Protein AF-X1HPR5-F1 (afdb_monomer_lite)

Radius of gyration: 19.11 Å; chains: 1; bounding box: 46×47×49 Å

pLDDT: mean 91.38, std 8.11, range [46.06, 98.75]

Secondary structure (DSSP, 8-state):
----S-S--PPP-GGGTTTSPP-PPPPPSEEEEES--SSSSPPEESS-TT-EE-TT-EEEE-SSSS---EE-SSSEEEEEEEEEEETTTEEEEEEEEEE-SPPPPPPPPPS--GGGS-HHHHHHHHHHTT-B-TTTT--BHHHHT---TT-------------STT--

Sequence (168 aa):
MKTFRQGLHLVEKKELSEDKKIKKISSPPRVILPLSQHTGAPGIPLIKVGDLVEEGQKIADADSFISSPIHASISGKVSSIEKLPHPVGGEGEAIIIEGNGNGRKVWEKGEVSSRSLEAKEIRKIIREAGIVGLGGAAFPTHVKLSPPENKPIDTIILNGCECEPYLT

Foldseek 3Di:
DPDDPDDDDDDFDQVVPVPPDDDDDWDDQKDKAFQDDAPFDGWDAPDDAFDWFAAQQFGTHDPDPFFATDGDNATAGFHDFDWDQDPPDGIGTITMGGHPRDGDDDDDDDPDDPVPDDLVVVLVVQRNSRQFDPPPRRTRVSVVSDDPPVDDDPDDDDDPDDPPRHDD

Organism: NCBI:txid412755

InterPro domains:
  IPR010208 Ion-translocating oxidoreductase complex, subunit RnfC/RsxC [PTHR43034] (3-168)
  IPR011538 NADH-ubiquinone oxidoreductase 51kDa subunit, FMN-binding domain [PF01512] (126-168)
  IPR026902 RnfC Barrel sandwich hybrid domain [PF13375] (3-101)
  IPR037225 NADH-ubiquinone oxidoreductase 51kDa subunit, FMN-binding domain superfamily [G3DSA:3.40.50.11540] (131-168)
  IPR037225 NADH-ubiquinone oxidoreductase 51kDa subunit, FMN-binding domain superfamily [SSF142019] (115-168)

Structure (mmCIF, N/CA/C/O backbone):
data_AF-X1HPR5-F1
#
_entry.id   AF-X1HPR5-F1
#
loop_
_atom_site.group_PDB
_atom_site.id
_atom_site.type_symbol
_atom_site.label_atom_id
_atom_site.label_alt_id
_atom_site.label_comp_id
_atom_site.label_asym_id
_atom_site.label_entity_id
_atom_site.label_seq_id
_atom_site.pdbx_PDB_ins_code
_atom_site.Cartn_x
_atom_site.Cartn_y
_atom_site.Cartn_z
_atom_site.occupancy
_atom_site.B_iso_or_equiv
_atom_site.auth_seq_id
_atom_site.auth_comp_id
_atom_site.auth_asym_id
_atom_site.auth_atom_id
_atom_site.pdbx_PDB_model_num
ATOM 1 N N . MET A 1 1 ? 2.742 -22.371 -31.086 1.00 46.06 1 MET A N 1
ATOM 2 C CA . MET A 1 1 ? 4.190 -22.625 -30.916 1.00 46.06 1 MET A CA 1
ATOM 3 C C . MET A 1 1 ? 4.422 -22.935 -29.437 1.00 46.06 1 MET A C 1
ATOM 5 O O . MET A 1 1 ? 4.244 -22.042 -28.626 1.00 46.06 1 MET A O 1
ATOM 9 N N . LYS A 1 2 ? 4.664 -24.198 -29.049 1.00 49.72 2 LYS A N 1
ATOM 10 C CA . LYS A 1 2 ? 4.912 -24.567 -27.638 1.00 49.72 2 LYS A CA 1
ATOM 11 C C . LYS A 1 2 ? 6.421 -24.504 -27.387 1.00 49.72 2 LYS A C 1
ATOM 13 O O . LYS A 1 2 ? 7.134 -25.408 -27.807 1.00 49.72 2 LYS A O 1
ATOM 18 N N . THR A 1 3 ? 6.913 -23.411 -26.805 1.00 65.69 3 THR A N 1
ATOM 19 C CA . THR A 1 3 ? 8.358 -23.110 -26.739 1.00 65.69 3 THR A CA 1
ATOM 20 C C . THR A 1 3 ? 9.055 -23.530 -25.446 1.00 65.69 3 THR A C 1
ATOM 22 O O . THR A 1 3 ? 10.280 -23.507 -25.408 1.00 65.69 3 THR A O 1
ATOM 25 N N . PHE A 1 4 ? 8.333 -23.983 -24.418 1.00 69.12 4 PHE A N 1
ATOM 26 C CA . PHE A 1 4 ? 8.940 -24.404 -23.152 1.00 69.12 4 PHE A CA 1
ATOM 27 C C . PHE A 1 4 ? 8.614 -25.869 -22.845 1.00 69.12 4 PHE A C 1
ATOM 29 O O . PHE A 1 4 ? 7.453 -26.269 -22.835 1.00 69.12 4 PHE A O 1
ATOM 36 N N . ARG A 1 5 ? 9.661 -26.682 -22.637 1.00 71.69 5 ARG A N 1
ATOM 37 C CA . ARG A 1 5 ? 9.566 -28.123 -22.314 1.00 71.69 5 ARG A CA 1
ATOM 38 C C . ARG A 1 5 ? 9.327 -28.397 -20.822 1.00 71.69 5 ARG A C 1
ATOM 40 O O . ARG A 1 5 ? 9.210 -29.552 -20.434 1.00 71.69 5 ARG A O 1
ATOM 47 N N . GLN A 1 6 ? 9.352 -27.358 -19.994 1.00 80.06 6 GLN A N 1
ATOM 48 C CA . GLN A 1 6 ? 9.409 -27.423 -18.534 1.00 80.06 6 GLN A CA 1
ATOM 49 C C . GLN A 1 6 ? 8.446 -26.388 -17.944 1.00 80.06 6 GLN A C 1
ATOM 51 O O . GLN A 1 6 ? 8.174 -25.371 -18.582 1.00 80.06 6 GLN A O 1
ATOM 56 N N . GLY A 1 7 ? 7.968 -26.645 -16.727 1.00 81.81 7 GLY A N 1
ATOM 57 C CA . GLY A 1 7 ? 7.024 -25.792 -16.005 1.00 81.81 7 GLY A CA 1
ATOM 58 C C . GLY A 1 7 ? 5.846 -26.590 -15.451 1.00 81.81 7 GLY A C 1
ATOM 59 O O . GLY A 1 7 ? 5.629 -27.743 -15.825 1.00 81.81 7 GLY A O 1
ATOM 60 N N . LEU A 1 8 ? 5.093 -25.973 -14.542 1.00 83.75 8 LEU A N 1
ATOM 61 C CA . LEU A 1 8 ? 3.814 -26.513 -14.098 1.00 83.75 8 LEU A CA 1
ATOM 62 C C . LEU A 1 8 ? 2.734 -26.112 -15.100 1.00 83.75 8 LEU A C 1
ATOM 64 O O . LEU A 1 8 ? 2.610 -24.943 -15.459 1.00 83.75 8 LEU A O 1
ATOM 68 N N . HIS A 1 9 ? 1.944 -27.088 -15.534 1.00 85.00 9 HIS A N 1
ATOM 69 C CA . HIS A 1 9 ? 0.725 -26.842 -16.292 1.00 85.00 9 HIS A CA 1
ATOM 70 C C . HIS A 1 9 ? -0.440 -26.824 -15.311 1.00 85.00 9 HIS A C 1
ATOM 72 O O . HIS A 1 9 ? -0.971 -27.873 -14.945 1.00 85.00 9 HIS A O 1
ATOM 78 N N . LEU A 1 10 ? -0.777 -25.629 -14.838 1.00 89.19 10 LEU A N 1
ATOM 79 C CA . LEU A 1 10 ? -1.917 -25.430 -13.957 1.00 89.19 10 LEU A CA 1
ATOM 80 C C . LEU A 1 10 ? -3.200 -25.365 -14.787 1.00 89.19 10 LEU A C 1
ATOM 82 O O . LEU A 1 10 ? -3.197 -24.923 -15.935 1.00 89.19 10 LEU A O 1
ATOM 86 N N . VAL A 1 11 ? -4.297 -25.848 -14.209 1.00 92.69 11 VAL A N 1
ATOM 87 C CA . VAL A 1 11 ? -5.619 -25.696 -14.816 1.00 92.69 11 VAL A CA 1
ATOM 88 C C . VAL A 1 11 ? -6.032 -24.238 -14.654 1.00 92.69 11 VAL A C 1
ATOM 90 O O . VAL A 1 11 ? -6.181 -23.776 -13.525 1.00 92.69 11 VAL A O 1
ATOM 93 N N . GLU A 1 12 ? -6.206 -23.542 -15.775 1.00 91.62 12 GLU A N 1
ATOM 94 C CA . GLU A 1 12 ? -6.725 -22.172 -15.816 1.00 91.62 12 GLU A CA 1
ATOM 95 C C . GLU A 1 12 ? -8.121 -22.096 -15.180 1.00 91.62 12 GLU A C 1
ATOM 97 O O . GLU A 1 12 ? -8.899 -23.056 -15.236 1.00 91.62 12 GLU A O 1
ATOM 102 N N . LYS A 1 13 ? -8.407 -20.959 -14.541 1.00 94.94 13 LYS A N 1
ATOM 103 C CA . LYS A 1 13 ? -9.691 -20.637 -13.902 1.00 94.94 13 LYS A CA 1
ATOM 104 C C . LYS A 1 13 ? -10.176 -19.226 -14.244 1.00 94.94 13 LYS A C 1
ATOM 106 O O . LYS A 1 13 ? -11.027 -18.671 -13.545 1.00 94.94 13 LYS A O 1
ATOM 111 N N . LYS A 1 14 ? -9.648 -18.647 -15.325 1.00 92.88 14 LYS A N 1
ATOM 112 C CA . LYS A 1 14 ? -9.966 -17.293 -15.796 1.00 92.88 14 LYS A CA 1
ATOM 113 C C . LYS A 1 14 ? -11.422 -17.168 -16.248 1.00 92.88 14 LYS A C 1
ATOM 115 O O . LYS A 1 14 ? -12.039 -16.129 -16.016 1.00 92.88 14 LYS A O 1
ATOM 120 N N . GLU A 1 15 ? -12.027 -18.259 -16.727 1.00 94.38 15 GLU A N 1
ATOM 121 C CA . GLU A 1 15 ? -13.441 -18.334 -17.120 1.00 94.38 15 GLU A CA 1
ATOM 122 C C . GLU A 1 15 ? -14.406 -17.960 -15.978 1.00 94.38 15 GLU A C 1
ATOM 124 O O . GLU A 1 15 ? -15.570 -17.620 -16.202 1.00 94.38 15 GLU A O 1
ATOM 129 N N . LEU A 1 16 ? -13.934 -17.989 -14.724 1.00 93.75 16 LEU A N 1
ATOM 130 C CA . LEU A 1 16 ? -14.711 -17.570 -13.562 1.00 93.75 16 LEU A CA 1
ATOM 131 C C . LEU A 1 16 ? -14.984 -16.060 -13.532 1.00 93.75 16 LEU A C 1
ATOM 133 O O . LEU A 1 16 ? -15.958 -15.650 -12.885 1.00 93.75 16 LEU A O 1
ATOM 137 N N . SER A 1 17 ? -14.160 -15.225 -14.170 1.00 93.56 17 SER A N 1
ATOM 138 C CA . SER A 1 17 ? -14.295 -13.762 -14.114 1.00 93.56 17 SER A CA 1
ATOM 139 C C . SER A 1 17 ? -13.977 -12.997 -15.394 1.00 93.56 17 SER A C 1
ATOM 141 O O . SER A 1 17 ? -14.390 -11.843 -15.464 1.00 93.56 17 SER A O 1
ATOM 143 N N . GLU A 1 18 ? -13.336 -13.596 -16.398 1.00 93.19 18 GLU A N 1
ATOM 144 C CA . GLU A 1 18 ? -12.823 -12.877 -17.578 1.00 93.19 18 GLU A CA 1
ATOM 145 C C . GLU A 1 18 ? -13.902 -12.114 -18.366 1.00 93.19 18 GLU A C 1
ATOM 147 O O . GLU A 1 18 ? -13.670 -10.988 -18.799 1.00 93.19 18 GLU A O 1
ATOM 152 N N . ASP A 1 19 ? -15.120 -12.660 -18.453 1.00 94.56 19 ASP A N 1
ATOM 153 C CA . ASP A 1 19 ? -16.250 -12.024 -19.147 1.00 94.56 19 ASP A CA 1
ATOM 154 C C . ASP A 1 19 ? -17.133 -11.154 -18.231 1.00 94.56 19 ASP A C 1
ATOM 156 O O . ASP A 1 19 ? -18.158 -10.595 -18.647 1.00 94.56 19 ASP A O 1
ATOM 160 N N . LYS A 1 20 ? -16.794 -11.042 -16.942 1.00 94.50 20 LYS A N 1
ATOM 161 C CA . LYS A 1 20 ? -17.608 -10.286 -15.985 1.00 94.50 20 LYS A CA 1
ATOM 162 C C . LYS A 1 20 ? -17.297 -8.797 -16.081 1.00 94.50 20 LYS A C 1
ATOM 164 O O . LYS A 1 20 ? -16.158 -8.353 -16.020 1.00 94.50 20 LYS A O 1
ATOM 169 N N . LYS A 1 21 ? -18.353 -7.981 -16.128 1.00 94.75 21 LYS A N 1
ATOM 170 C CA . LYS A 1 21 ? -18.221 -6.519 -16.058 1.00 94.75 21 LYS A CA 1
ATOM 171 C C . LYS A 1 21 ? -17.607 -6.090 -14.724 1.00 94.75 21 LYS A C 1
ATOM 173 O O . LYS A 1 21 ? -18.056 -6.540 -13.667 1.00 94.75 21 LYS A O 1
ATOM 178 N N . ILE A 1 22 ? -16.678 -5.136 -14.782 1.00 93.25 22 ILE A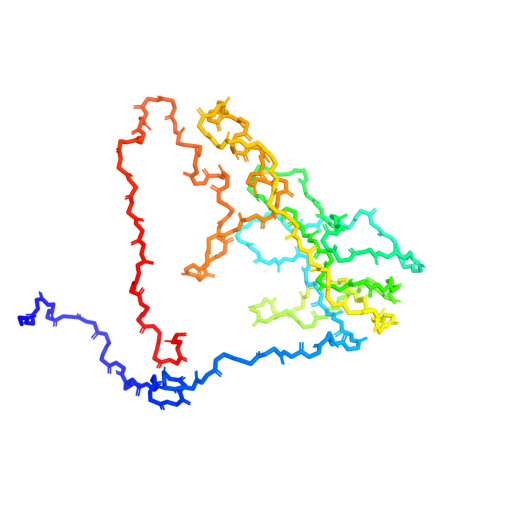 N 1
ATOM 179 C CA . ILE A 1 22 ? -16.150 -4.440 -13.603 1.00 93.25 22 ILE A CA 1
ATOM 180 C C . ILE A 1 22 ? -17.312 -3.764 -12.865 1.00 93.25 22 ILE A C 1
ATOM 182 O O . ILE A 1 22 ? -18.099 -3.022 -13.459 1.00 93.25 22 ILE A O 1
ATOM 186 N N . LYS A 1 23 ? -17.418 -4.010 -11.557 1.00 91.56 23 LYS A N 1
ATOM 187 C CA . LYS A 1 23 ? -18.430 -3.403 -10.685 1.00 91.56 23 LYS A CA 1
ATOM 188 C C . LYS A 1 23 ? -17.761 -2.513 -9.650 1.00 91.56 23 LYS A C 1
ATOM 190 O O . LYS A 1 23 ? -16.767 -2.897 -9.040 1.00 91.56 23 LYS A O 1
ATOM 195 N N . LYS A 1 24 ? -18.342 -1.336 -9.414 1.00 87.31 24 LYS A N 1
ATOM 196 C CA . LYS A 1 24 ? -17.972 -0.506 -8.265 1.00 87.31 24 LYS A CA 1
ATOM 197 C C . LYS A 1 24 ? -18.580 -1.118 -7.006 1.00 87.31 24 LYS A C 1
ATOM 199 O O . LYS A 1 24 ? -19.770 -1.424 -6.988 1.00 87.31 24 LYS A O 1
ATOM 204 N N . ILE A 1 25 ? -17.762 -1.275 -5.974 1.00 87.25 25 ILE A N 1
ATOM 205 C CA . ILE A 1 25 ? -18.200 -1.679 -4.637 1.00 87.25 25 ILE A CA 1
ATOM 206 C C . ILE A 1 25 ? -18.209 -0.458 -3.718 1.00 87.25 25 ILE A C 1
ATOM 208 O O . ILE A 1 25 ? -17.456 0.496 -3.941 1.00 87.25 25 ILE A O 1
ATOM 212 N N . SER A 1 26 ? -19.062 -0.481 -2.696 1.00 86.62 26 SER A N 1
ATOM 213 C CA . SER A 1 26 ? -19.062 0.546 -1.656 1.00 86.62 26 SER A CA 1
ATOM 214 C C . SER A 1 26 ? -17.743 0.541 -0.880 1.00 86.62 26 SER A C 1
ATOM 216 O O . SER A 1 26 ? -16.999 -0.445 -0.882 1.00 86.62 26 SER A O 1
ATOM 218 N N . SER A 1 27 ? -17.448 1.655 -0.210 1.00 89.38 27 SER A N 1
ATOM 219 C CA . SER A 1 27 ? -16.358 1.682 0.764 1.00 89.38 27 SER A CA 1
ATOM 220 C C . SER A 1 27 ? -16.651 0.657 1.870 1.00 89.38 27 SER A C 1
ATOM 222 O O . SER A 1 27 ? -17.799 0.596 2.329 1.00 89.38 27 SER A O 1
ATOM 224 N N . PRO A 1 28 ? -15.688 -0.196 2.259 1.00 93.31 28 PRO A N 1
ATOM 225 C CA . PRO A 1 28 ? -15.897 -1.116 3.367 1.00 93.31 28 PRO A CA 1
ATOM 226 C C . PRO A 1 28 ? -16.069 -0.333 4.681 1.00 93.31 28 PRO A C 1
ATOM 228 O O . PRO A 1 28 ? -15.451 0.719 4.850 1.00 93.31 28 PRO A O 1
ATOM 231 N N . PRO A 1 29 ? -16.868 -0.841 5.636 1.00 95.25 29 PRO A N 1
ATOM 232 C CA . PRO A 1 29 ? -17.054 -0.180 6.927 1.00 95.25 29 PRO A CA 1
ATOM 233 C C . PRO A 1 29 ? -15.792 -0.218 7.795 1.00 95.25 29 PRO A C 1
ATOM 235 O O . PRO A 1 29 ? -15.685 0.558 8.731 1.00 95.25 29 PRO A O 1
ATOM 238 N N . ARG A 1 30 ? -14.841 -1.108 7.492 1.00 96.81 30 ARG A N 1
ATOM 239 C CA . ARG A 1 30 ? -13.604 -1.303 8.244 1.00 96.81 30 ARG A CA 1
ATOM 240 C C . ARG A 1 30 ? -12.504 -1.821 7.326 1.00 96.81 30 ARG A C 1
ATOM 242 O O . ARG A 1 30 ? -12.775 -2.652 6.456 1.00 96.81 30 ARG A O 1
ATOM 249 N N . VAL A 1 31 ? -11.267 -1.387 7.552 1.00 97.06 31 VAL A N 1
ATOM 250 C CA . VAL A 1 31 ? -10.065 -1.948 6.913 1.00 97.06 31 VAL A CA 1
ATOM 251 C C . VAL A 1 31 ? -8.986 -2.253 7.942 1.00 97.06 31 VAL A C 1
ATOM 253 O O . VAL A 1 31 ? -8.897 -1.606 8.983 1.00 97.06 31 VAL A O 1
ATOM 256 N N . ILE A 1 32 ? -8.162 -3.247 7.620 1.00 97.75 32 ILE A N 1
ATOM 257 C CA . ILE A 1 32 ? -6.974 -3.634 8.376 1.00 97.75 32 ILE A CA 1
ATOM 258 C C . ILE A 1 32 ? -5.796 -3.483 7.420 1.00 97.75 32 ILE A C 1
ATOM 260 O O . ILE A 1 32 ? -5.787 -4.091 6.350 1.00 97.75 32 ILE A O 1
ATOM 264 N N . LEU A 1 33 ? -4.830 -2.651 7.789 1.00 97.56 33 LEU A N 1
ATOM 265 C CA . LEU A 1 33 ? -3.660 -2.331 6.982 1.00 97.56 33 LEU A CA 1
ATOM 266 C C . LEU A 1 33 ? -2.415 -2.825 7.722 1.00 97.56 33 LEU A C 1
ATOM 268 O O . LEU A 1 33 ? -1.951 -2.142 8.637 1.00 97.56 33 LEU A O 1
ATOM 272 N N . PRO A 1 34 ? -1.872 -4.004 7.367 1.00 97.12 34 PRO A N 1
ATOM 273 C CA . PRO A 1 34 ? -0.629 -4.480 7.956 1.00 97.12 34 PRO A CA 1
ATOM 274 C C . PRO A 1 34 ? 0.510 -3.499 7.700 1.00 97.12 34 PRO A C 1
ATOM 276 O O . PRO A 1 34 ? 0.558 -2.889 6.637 1.00 97.12 34 PRO A O 1
ATOM 279 N N . LEU A 1 35 ? 1.440 -3.362 8.640 1.00 96.94 35 LEU A N 1
ATOM 280 C CA . LEU A 1 35 ? 2.611 -2.495 8.481 1.00 96.94 35 LEU A CA 1
ATOM 281 C C . LEU A 1 35 ? 3.708 -3.133 7.621 1.00 96.94 35 LEU A C 1
ATOM 283 O O . LEU A 1 35 ? 4.584 -2.442 7.109 1.00 96.94 35 LEU A O 1
ATOM 287 N N . SER A 1 36 ? 3.647 -4.446 7.412 1.00 95.38 36 SER A N 1
ATOM 288 C CA . SER A 1 36 ? 4.457 -5.152 6.422 1.00 95.38 36 SER A CA 1
ATOM 289 C C . SER A 1 36 ? 3.577 -5.482 5.216 1.00 95.38 36 SER A C 1
ATOM 291 O O . SER A 1 36 ? 2.715 -6.340 5.314 1.00 95.38 36 SER A O 1
ATOM 293 N N . GLN A 1 37 ? 3.739 -4.777 4.091 1.00 92.38 37 GLN A N 1
ATOM 294 C CA . GLN A 1 37 ? 2.974 -5.039 2.849 1.00 92.38 37 GLN A CA 1
ATOM 295 C C . GLN A 1 37 ? 3.867 -5.289 1.630 1.00 92.38 37 GLN A C 1
ATOM 297 O O . GLN A 1 37 ? 3.382 -5.530 0.527 1.00 92.38 37 GLN A O 1
ATOM 302 N N . HIS A 1 38 ? 5.180 -5.190 1.810 1.00 93.88 38 HIS A N 1
ATOM 303 C CA . HIS A 1 38 ? 6.157 -5.190 0.733 1.00 93.88 38 HIS A CA 1
ATOM 304 C C . HIS A 1 38 ? 7.465 -5.838 1.171 1.00 93.88 38 HIS A C 1
ATOM 306 O O . HIS A 1 38 ? 7.754 -5.956 2.362 1.00 93.88 38 HIS A O 1
ATOM 312 N N . THR A 1 39 ? 8.312 -6.180 0.199 1.00 90.19 39 THR A N 1
ATOM 313 C CA . THR A 1 39 ? 9.701 -6.555 0.486 1.00 90.19 39 THR A CA 1
ATOM 314 C C . THR A 1 39 ? 10.442 -5.333 1.031 1.00 90.19 39 THR A C 1
ATOM 316 O O . THR A 1 39 ? 10.651 -4.366 0.302 1.00 90.19 39 THR A O 1
ATOM 319 N N . GLY A 1 40 ? 10.802 -5.338 2.314 1.00 93.31 40 GLY A N 1
ATOM 320 C CA . GLY A 1 40 ? 11.478 -4.210 2.953 1.00 93.31 40 GLY A CA 1
ATOM 321 C C . GLY A 1 40 ? 11.218 -4.103 4.451 1.00 93.31 40 GLY A C 1
ATOM 322 O O . GLY A 1 40 ? 10.570 -4.966 5.041 1.00 93.31 40 GLY A O 1
ATOM 323 N N . ALA A 1 41 ? 11.718 -3.027 5.056 1.00 96.38 41 ALA A N 1
ATOM 324 C CA . ALA A 1 41 ? 11.433 -2.718 6.455 1.00 96.38 41 AL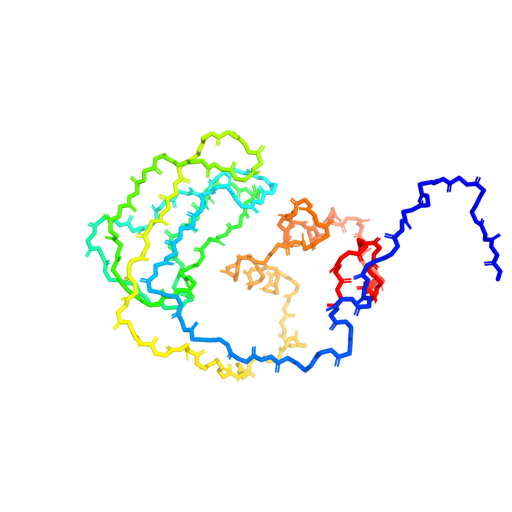A A CA 1
ATOM 325 C C . ALA A 1 41 ? 9.938 -2.381 6.636 1.00 96.38 41 ALA A C 1
ATOM 327 O O . ALA A 1 41 ? 9.424 -1.588 5.839 1.00 96.38 41 ALA A O 1
ATOM 328 N N . PRO A 1 42 ? 9.247 -2.936 7.653 1.00 95.81 42 PRO A N 1
ATOM 329 C CA . PRO A 1 42 ? 7.866 -2.573 7.960 1.00 95.81 42 PRO A CA 1
ATOM 330 C C . PRO A 1 42 ? 7.701 -1.066 8.180 1.00 95.81 42 PRO A C 1
ATOM 332 O O . PRO A 1 42 ? 8.607 -0.404 8.688 1.00 95.81 42 PRO A O 1
ATOM 335 N N . GLY A 1 43 ? 6.538 -0.535 7.813 1.00 97.06 43 GLY A N 1
ATOM 336 C CA . GLY A 1 43 ? 6.174 0.850 8.081 1.00 97.06 43 GLY A CA 1
ATOM 337 C C . GLY A 1 43 ? 6.051 1.120 9.580 1.00 97.06 43 GLY A C 1
ATOM 338 O O . GLY A 1 43 ? 5.550 0.296 10.338 1.00 97.06 43 GLY A O 1
ATOM 339 N N . ILE A 1 44 ? 6.475 2.303 10.001 1.00 97.88 44 ILE A N 1
ATOM 340 C CA . ILE A 1 44 ? 6.258 2.850 11.337 1.00 97.88 44 ILE A CA 1
ATOM 341 C C . ILE A 1 44 ? 5.025 3.764 11.254 1.00 97.88 44 ILE A C 1
ATOM 343 O O . ILE A 1 44 ? 4.981 4.627 10.369 1.00 97.88 44 ILE A O 1
ATOM 347 N N . PRO A 1 45 ? 4.009 3.604 12.123 1.00 98.38 45 PRO A N 1
ATOM 348 C CA . PRO A 1 45 ? 2.828 4.461 12.104 1.00 98.38 45 PRO A CA 1
ATOM 349 C C . PRO A 1 45 ? 3.186 5.937 12.311 1.00 98.38 45 PRO A C 1
ATOM 351 O O . PRO A 1 45 ? 3.942 6.288 13.214 1.00 98.38 45 PRO A O 1
ATOM 354 N N . LEU A 1 46 ? 2.595 6.805 11.492 1.00 98.56 46 LEU A N 1
ATOM 355 C CA . LEU A 1 46 ? 2.669 8.269 11.603 1.00 98.56 46 LEU A CA 1
ATOM 356 C C . LEU A 1 46 ? 1.443 8.866 12.315 1.00 98.56 46 LEU A C 1
ATOM 358 O O . LEU A 1 46 ? 1.339 10.079 12.482 1.00 98.56 46 LEU A O 1
ATOM 362 N N . ILE A 1 47 ? 0.504 8.005 12.692 1.00 98.50 47 ILE A N 1
ATOM 363 C CA . ILE A 1 47 ? -0.782 8.309 13.318 1.00 98.50 47 ILE A CA 1
ATOM 364 C C . ILE A 1 47 ? -0.920 7.510 14.614 1.00 98.50 47 ILE A C 1
ATOM 366 O O . ILE A 1 47 ? -0.202 6.533 14.837 1.00 98.50 47 ILE A O 1
ATOM 370 N N . LYS A 1 48 ? -1.876 7.897 15.455 1.00 98.50 48 LYS A N 1
ATOM 371 C CA . LYS A 1 48 ? -2.212 7.205 16.706 1.00 98.50 48 LYS A CA 1
ATOM 372 C C . LYS A 1 48 ? -3.681 6.792 16.740 1.00 98.50 48 LYS A C 1
ATOM 374 O O . LYS A 1 48 ? -4.523 7.298 15.999 1.00 98.50 48 LYS A O 1
ATOM 379 N N . VAL A 1 49 ? -3.995 5.873 17.651 1.00 98.75 49 VAL A N 1
ATOM 380 C CA . VAL A 1 49 ? -5.379 5.485 17.947 1.00 98.75 49 VAL A CA 1
ATOM 381 C C . VAL A 1 49 ? -6.198 6.725 18.305 1.00 98.75 49 VAL A C 1
ATOM 383 O O . VAL A 1 49 ? -5.788 7.542 19.128 1.00 98.75 49 VAL A O 1
ATOM 386 N N . GLY A 1 50 ? -7.370 6.848 17.688 1.00 98.31 50 GLY A N 1
ATOM 387 C CA . GLY A 1 50 ? -8.276 7.975 17.861 1.00 98.31 50 GLY A CA 1
ATOM 388 C C . GLY A 1 50 ? -8.185 9.046 16.775 1.00 98.31 50 GLY A C 1
ATOM 389 O O . GLY A 1 50 ? -9.148 9.805 16.647 1.00 98.31 50 GLY A O 1
ATOM 390 N N . ASP A 1 51 ? -7.105 9.087 15.988 1.00 98.62 51 ASP A N 1
ATOM 391 C CA . ASP A 1 51 ? -6.949 10.064 14.908 1.00 98.62 51 ASP A CA 1
ATOM 392 C C . ASP A 1 51 ? -7.992 9.850 13.801 1.00 98.62 51 ASP A C 1
ATOM 394 O O . ASP A 1 51 ? -8.421 8.726 13.519 1.00 98.62 51 ASP A O 1
ATOM 398 N N . LEU A 1 52 ? -8.391 10.950 13.160 1.00 98.19 52 LEU A N 1
ATOM 399 C CA . LEU A 1 52 ? -9.152 10.918 11.915 1.00 98.19 52 LEU A CA 1
ATOM 400 C C . LEU A 1 52 ? -8.180 10.892 10.739 1.00 98.19 52 LEU A C 1
ATOM 402 O O . LEU A 1 52 ? -7.184 11.615 10.743 1.00 98.19 52 LEU A O 1
ATOM 406 N N . VAL A 1 53 ? -8.495 10.081 9.734 1.00 97.31 53 VAL A N 1
ATOM 407 C CA . VAL A 1 53 ? -7.712 9.987 8.502 1.00 97.31 53 VAL A CA 1
ATOM 408 C C . VAL A 1 53 ? -8.591 10.113 7.270 1.00 97.31 53 VAL A C 1
ATOM 410 O O . VAL A 1 53 ? -9.757 9.709 7.273 1.00 97.31 53 VAL A O 1
ATOM 413 N N . GLU A 1 54 ? -8.015 10.659 6.206 1.00 95.56 54 GLU A N 1
ATOM 414 C CA . GLU A 1 54 ? -8.640 10.733 4.887 1.00 95.56 54 GLU A CA 1
ATOM 415 C C . GLU A 1 54 ? -8.100 9.651 3.946 1.00 95.56 54 GLU A C 1
ATOM 417 O O . GLU A 1 54 ? -6.928 9.282 4.010 1.00 95.56 54 GLU A O 1
ATOM 422 N N . GLU A 1 55 ? -8.934 9.165 3.023 1.00 95.00 55 GLU A N 1
ATOM 423 C CA . GLU A 1 55 ? -8.498 8.260 1.957 1.00 95.00 55 GLU A CA 1
ATOM 424 C C . GLU A 1 55 ? -7.313 8.855 1.175 1.00 95.00 55 GLU A C 1
ATOM 426 O O . GLU A 1 55 ? -7.355 9.984 0.671 1.00 95.00 55 GLU A O 1
ATOM 431 N N . GLY A 1 56 ? -6.243 8.065 1.076 1.00 94.81 56 GLY A N 1
ATOM 432 C CA . GLY A 1 56 ? -4.971 8.430 0.462 1.00 94.81 56 GLY A CA 1
ATOM 433 C C . GLY A 1 56 ? -4.051 9.285 1.336 1.00 94.81 56 GLY A C 1
ATOM 434 O O . GLY A 1 56 ? -2.992 9.690 0.865 1.00 94.81 56 GLY A O 1
ATOM 435 N N . GLN A 1 57 ? -4.393 9.549 2.599 1.00 96.75 57 GLN A N 1
ATOM 436 C CA . GLN A 1 57 ? -3.451 10.118 3.563 1.00 96.75 57 GLN A CA 1
ATOM 437 C C . GLN A 1 57 ? -2.338 9.110 3.868 1.00 96.75 57 GLN A C 1
ATOM 439 O O . GLN A 1 57 ? -2.614 7.939 4.126 1.00 96.75 57 GLN A O 1
ATOM 444 N N . LYS A 1 58 ? -1.080 9.562 3.882 1.00 98.25 58 LYS A N 1
ATOM 445 C CA . LYS A 1 58 ? 0.061 8.749 4.327 1.00 98.25 58 LYS A CA 1
ATOM 446 C C . LYS A 1 58 ? -0.034 8.514 5.837 1.00 98.25 58 LYS A C 1
ATOM 448 O O . LYS A 1 58 ? -0.047 9.474 6.604 1.00 98.25 58 LYS A O 1
ATOM 453 N N . ILE A 1 59 ? -0.099 7.251 6.252 1.00 98.62 59 ILE A N 1
ATOM 454 C CA . ILE A 1 59 ? -0.345 6.841 7.647 1.00 98.62 59 ILE A CA 1
ATOM 455 C C . ILE A 1 59 ? 0.785 6.013 8.259 1.00 98.62 59 ILE A C 1
ATOM 457 O O . ILE A 1 59 ? 0.856 5.901 9.479 1.00 98.62 59 ILE A O 1
ATOM 461 N N . ALA A 1 60 ? 1.673 5.444 7.447 1.00 98.44 60 ALA A N 1
ATOM 462 C CA . ALA A 1 60 ? 2.894 4.808 7.923 1.00 98.44 60 ALA A CA 1
ATOM 463 C C . ALA A 1 60 ? 4.019 4.995 6.903 1.00 98.44 60 ALA A C 1
ATOM 465 O O . ALA A 1 60 ? 3.772 5.091 5.699 1.00 98.44 60 ALA A O 1
ATOM 466 N N . ASP A 1 61 ? 5.251 5.060 7.391 1.00 97.75 61 ASP A N 1
ATOM 467 C CA . ASP A 1 61 ? 6.462 5.213 6.582 1.00 97.75 61 ASP A CA 1
ATOM 468 C C . ASP A 1 61 ? 7.651 4.611 7.345 1.00 97.75 61 ASP A C 1
ATOM 470 O O . ASP A 1 61 ? 7.551 4.373 8.544 1.00 97.75 61 ASP A O 1
ATOM 474 N N . ALA A 1 62 ? 8.775 4.352 6.689 1.00 95.25 62 ALA A N 1
ATOM 475 C CA . ALA A 1 62 ? 9.962 3.823 7.352 1.00 95.25 62 ALA A CA 1
ATOM 476 C C . ALA A 1 62 ? 11.211 4.620 6.985 1.00 95.25 62 ALA A C 1
ATOM 478 O O . ALA A 1 62 ? 11.380 5.061 5.845 1.00 95.25 62 ALA A O 1
ATOM 479 N N . ASP A 1 63 ? 12.134 4.717 7.941 1.00 91.06 63 ASP A N 1
ATOM 480 C CA . ASP A 1 63 ? 13.481 5.243 7.718 1.00 91.06 63 ASP A CA 1
ATOM 481 C C . ASP A 1 63 ? 14.398 4.143 7.157 1.00 91.06 63 ASP A C 1
ATOM 483 O O . ASP A 1 63 ? 15.369 3.699 7.765 1.00 91.06 63 ASP A O 1
ATOM 487 N N . SER A 1 64 ? 14.005 3.593 6.008 1.00 94.62 64 SER A N 1
ATOM 488 C CA . SER A 1 64 ? 14.774 2.587 5.283 1.00 94.62 64 SER A CA 1
ATOM 489 C C . SER A 1 64 ? 14.642 2.806 3.787 1.00 94.62 64 SER A C 1
ATOM 491 O O . SER A 1 64 ? 13.560 3.091 3.272 1.00 94.62 64 SER A O 1
ATOM 493 N N . PHE A 1 65 ? 15.751 2.633 3.066 1.00 92.50 65 PHE A N 1
ATOM 494 C CA . PHE A 1 65 ? 15.765 2.781 1.612 1.00 92.50 65 PHE A CA 1
ATOM 495 C C . PHE A 1 65 ? 14.868 1.748 0.914 1.00 92.50 65 PHE A C 1
ATOM 497 O O . PHE A 1 65 ? 14.173 2.075 -0.053 1.00 92.50 65 PHE A O 1
ATOM 504 N N . ILE A 1 66 ? 14.857 0.511 1.425 1.00 96.31 66 ILE A N 1
ATOM 505 C CA . ILE A 1 66 ? 13.995 -0.572 0.943 1.00 96.31 66 ILE A CA 1
ATOM 506 C C . ILE A 1 66 ? 12.743 -0.603 1.822 1.00 96.31 66 ILE A C 1
ATOM 508 O O . ILE A 1 66 ? 12.618 -1.420 2.733 1.00 96.31 66 ILE A O 1
ATOM 512 N N . SER A 1 67 ? 11.834 0.335 1.569 1.00 96.69 67 SER A N 1
ATOM 513 C CA . SER A 1 67 ? 10.499 0.394 2.170 1.00 96.69 67 SER A CA 1
ATOM 514 C C . SER A 1 67 ? 9.565 1.269 1.329 1.00 96.69 67 SER A C 1
ATOM 516 O O . SER A 1 67 ? 10.036 2.014 0.468 1.00 96.69 67 SER A O 1
ATOM 518 N N . SER A 1 68 ? 8.252 1.178 1.533 1.00 97.31 68 SER A N 1
ATOM 519 C CA . SER A 1 68 ? 7.256 1.995 0.843 1.00 97.31 68 SER A CA 1
ATOM 520 C C . SER A 1 68 ? 6.204 2.526 1.827 1.00 97.31 68 SER A C 1
ATOM 522 O O . SER A 1 68 ? 5.693 1.755 2.638 1.00 97.31 68 SER A O 1
ATOM 524 N N . PRO A 1 69 ? 5.850 3.821 1.763 1.00 98.06 69 PRO A N 1
ATOM 525 C CA . PRO A 1 69 ? 4.770 4.385 2.558 1.00 98.06 69 PRO A CA 1
ATOM 526 C C . PRO A 1 69 ? 3.433 3.661 2.391 1.00 98.06 69 PRO A C 1
ATOM 528 O O . PRO A 1 69 ? 3.055 3.262 1.289 1.00 98.06 69 PRO A O 1
ATOM 531 N N . ILE A 1 70 ? 2.672 3.587 3.480 1.00 98.19 70 ILE A N 1
ATOM 532 C CA . ILE A 1 70 ? 1.314 3.039 3.502 1.00 98.19 70 ILE A CA 1
ATOM 533 C C . ILE A 1 70 ? 0.327 4.194 3.635 1.00 98.19 70 ILE A C 1
ATOM 535 O O . ILE A 1 70 ? 0.513 5.105 4.449 1.00 98.19 70 ILE A O 1
ATOM 539 N N . HIS A 1 71 ? -0.742 4.13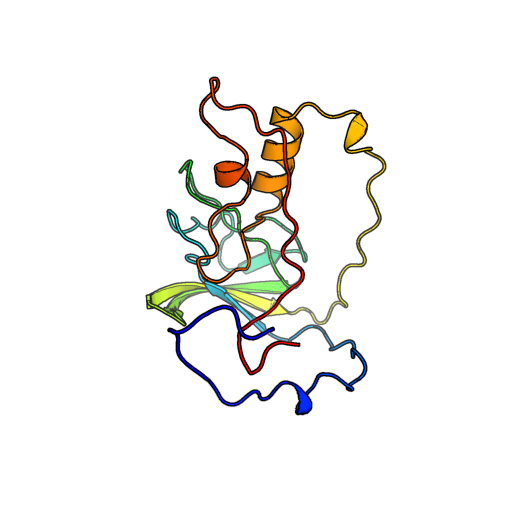3 2.846 1.00 97.94 71 HIS A N 1
ATOM 540 C CA . HIS A 1 71 ? -1.796 5.138 2.815 1.00 97.94 71 HIS A CA 1
ATOM 541 C C . HIS A 1 71 ? -3.117 4.560 3.322 1.00 97.94 71 HIS A C 1
ATOM 543 O O . HIS A 1 71 ? -3.395 3.373 3.144 1.00 97.94 71 HIS A O 1
ATOM 549 N N . ALA A 1 72 ? -3.944 5.401 3.941 1.00 97.31 72 ALA A N 1
ATOM 550 C CA . ALA A 1 72 ? -5.289 5.021 4.349 1.00 97.31 72 ALA A CA 1
ATOM 551 C C . ALA A 1 72 ? -6.128 4.666 3.112 1.00 97.31 72 ALA A C 1
ATOM 553 O O . ALA A 1 72 ? -6.287 5.480 2.204 1.00 97.31 72 ALA A O 1
ATOM 554 N N . SER A 1 73 ? -6.675 3.451 3.071 1.00 95.62 73 SER A N 1
ATOM 555 C CA . SER A 1 73 ? -7.511 2.986 1.956 1.00 95.62 73 SER A CA 1
ATOM 556 C C . SER A 1 73 ? -8.966 3.456 2.044 1.00 95.62 73 SER A C 1
ATOM 558 O O . SER A 1 73 ? -9.701 3.333 1.066 1.00 95.62 73 SER A O 1
ATOM 560 N N . ILE A 1 74 ? -9.375 3.993 3.197 1.00 96.00 74 ILE A N 1
ATOM 561 C CA . ILE A 1 74 ? -10.673 4.632 3.436 1.00 96.00 74 ILE A CA 1
ATOM 562 C C . ILE A 1 74 ? -10.500 5.834 4.369 1.00 96.00 74 ILE A C 1
ATOM 564 O O . ILE A 1 74 ? -9.572 5.865 5.179 1.00 96.00 74 ILE A O 1
ATOM 568 N N . SER A 1 75 ? -11.431 6.785 4.298 1.00 96.31 75 SER A N 1
ATOM 569 C CA . SER A 1 75 ? -11.577 7.831 5.314 1.00 96.31 75 SER A CA 1
ATOM 570 C C . SER A 1 75 ? -12.281 7.284 6.554 1.00 96.31 75 SER A C 1
ATOM 572 O O . SER A 1 75 ? -13.239 6.512 6.447 1.00 96.31 75 SER A O 1
ATOM 574 N N . GLY A 1 76 ? -11.852 7.705 7.739 1.00 97.19 76 GLY A N 1
ATOM 575 C CA . GLY A 1 76 ? -12.404 7.163 8.972 1.00 97.19 76 GLY A CA 1
ATOM 576 C C . GLY A 1 76 ? -11.627 7.538 10.220 1.00 97.19 76 GLY A C 1
ATOM 577 O O . GLY A 1 76 ? -10.895 8.526 10.245 1.00 97.19 76 GLY A O 1
ATOM 578 N N . LYS A 1 77 ? -11.806 6.731 11.263 1.00 98.38 77 LYS A N 1
ATOM 579 C CA . LYS A 1 77 ? -11.115 6.872 12.544 1.00 98.38 77 LYS A CA 1
ATOM 580 C C . LYS A 1 77 ? -10.227 5.663 12.796 1.00 98.38 77 LYS A C 1
ATOM 582 O O . LYS A 1 77 ? -10.663 4.526 12.626 1.00 98.38 77 LYS A O 1
ATOM 587 N N . VAL A 1 78 ? -9.006 5.909 13.254 1.00 98.69 78 VAL A N 1
ATOM 588 C CA . VAL A 1 78 ? -8.073 4.861 13.675 1.00 98.69 78 VAL A CA 1
ATOM 589 C C . VAL A 1 78 ? -8.596 4.240 14.967 1.00 98.69 78 VAL A C 1
ATOM 591 O O . VAL A 1 78 ? -8.608 4.896 16.012 1.00 98.69 78 VAL A O 1
ATOM 594 N N . SER A 1 79 ? -9.061 2.995 14.908 1.00 98.50 79 SER A N 1
ATOM 595 C CA . SER A 1 79 ? -9.654 2.312 16.063 1.00 98.50 79 SER A CA 1
ATOM 596 C C . SER A 1 79 ? -8.619 1.586 16.911 1.00 98.50 79 SER A C 1
ATOM 598 O O . SER A 1 79 ? -8.737 1.579 18.133 1.00 98.50 79 SER A O 1
ATOM 600 N N . SER A 1 80 ? -7.606 0.996 16.278 1.00 98.38 80 SER A N 1
ATOM 601 C CA . SER A 1 80 ? -6.514 0.302 16.958 1.00 98.38 80 SER A CA 1
ATOM 602 C C . SER A 1 80 ? -5.256 0.246 16.087 1.00 98.38 80 SER A C 1
ATOM 604 O O . SER A 1 80 ? -5.310 0.372 14.861 1.00 98.38 80 SER A O 1
ATOM 606 N N . ILE A 1 81 ? -4.113 0.086 16.754 1.00 98.50 81 ILE A N 1
ATOM 607 C CA . ILE A 1 81 ? -2.831 -0.294 16.160 1.00 98.50 81 ILE A CA 1
ATOM 608 C C . ILE A 1 81 ? -2.344 -1.468 17.003 1.00 98.50 81 ILE A C 1
ATOM 610 O O . ILE A 1 81 ? -2.031 -1.290 18.179 1.00 98.50 81 ILE A O 1
ATOM 614 N N . GLU A 1 82 ? -2.392 -2.674 16.448 1.00 98.12 82 GLU A N 1
ATOM 615 C CA . GLU A 1 82 ? -2.178 -3.906 17.210 1.00 98.12 82 GLU A CA 1
ATOM 616 C C . GLU A 1 82 ? -1.639 -5.037 16.333 1.00 98.12 82 GLU A C 1
ATOM 618 O O . GLU A 1 82 ? -1.626 -4.941 15.104 1.00 98.12 82 GLU A O 1
ATOM 623 N N . LYS A 1 83 ? -1.179 -6.120 16.966 1.00 97.75 83 LYS A N 1
ATOM 624 C CA . LYS A 1 83 ? -0.744 -7.324 16.254 1.00 97.75 83 LYS A CA 1
ATOM 625 C C . LYS A 1 83 ? -1.956 -8.138 15.817 1.00 97.75 83 LYS A C 1
ATOM 627 O O . LYS A 1 83 ? -2.814 -8.457 16.633 1.00 97.75 83 LYS A O 1
ATOM 632 N N . LEU A 1 84 ? -1.999 -8.487 14.537 1.00 96.81 84 LEU A N 1
ATOM 633 C CA . LEU A 1 84 ? -3.042 -9.301 13.922 1.00 96.81 84 LEU A CA 1
ATOM 634 C C . LEU A 1 84 ? -2.422 -10.367 13.011 1.00 96.81 84 LEU A C 1
ATOM 636 O O . LEU A 1 84 ? -1.260 -10.236 12.611 1.00 96.81 84 LEU A O 1
ATOM 640 N N . PRO A 1 85 ? -3.187 -11.404 12.627 1.00 96.44 85 PRO A N 1
ATOM 641 C CA . PRO A 1 85 ? -2.758 -12.345 11.604 1.00 96.44 85 PRO A CA 1
ATOM 642 C C . PRO A 1 85 ? -2.377 -11.629 10.299 1.00 96.44 85 PRO A C 1
ATOM 644 O O . PRO A 1 85 ? -3.192 -10.959 9.663 1.00 96.44 85 PRO A O 1
ATOM 647 N N . HIS A 1 86 ? -1.122 -11.785 9.898 1.00 94.75 86 HIS A N 1
ATOM 648 C CA . HIS A 1 86 ? -0.567 -11.332 8.638 1.00 94.75 86 HIS A CA 1
ATOM 649 C C . HIS A 1 86 ? -0.771 -12.409 7.558 1.00 94.75 86 HIS A C 1
ATOM 651 O O . HIS A 1 86 ? -0.389 -13.559 7.790 1.00 94.75 86 HIS A O 1
ATOM 657 N N . PRO A 1 87 ? -1.258 -12.069 6.347 1.00 86.56 87 PRO A N 1
ATOM 658 C CA . PRO A 1 87 ? -1.589 -13.050 5.303 1.00 86.56 87 PRO A CA 1
ATOM 659 C C . PRO A 1 87 ? -0.456 -14.001 4.886 1.00 86.56 87 PRO A C 1
ATOM 661 O O . PRO A 1 87 ? -0.722 -15.067 4.342 1.00 86.56 87 PRO A O 1
ATOM 664 N N . VAL A 1 88 ? 0.802 -13.617 5.119 1.00 84.56 88 VAL A N 1
ATOM 665 C CA . VAL A 1 88 ? 1.992 -14.399 4.731 1.00 84.56 88 VAL A CA 1
ATOM 666 C C . VAL A 1 88 ? 2.894 -14.745 5.925 1.00 84.56 88 VAL A C 1
ATOM 668 O O . VAL A 1 88 ? 3.682 -15.679 5.855 1.00 84.56 88 VAL A O 1
ATOM 671 N N . GLY A 1 89 ? 2.821 -13.987 7.023 1.00 80.12 89 GLY A N 1
ATOM 672 C CA . GLY A 1 89 ? 3.941 -13.835 7.969 1.00 80.12 89 GLY A CA 1
ATOM 673 C C . GLY A 1 89 ? 3.670 -14.288 9.402 1.00 80.12 89 GLY A C 1
ATOM 674 O O . GLY A 1 89 ? 4.472 -13.987 10.278 1.00 80.12 89 GLY A O 1
ATOM 675 N N . GLY A 1 90 ? 2.548 -14.962 9.665 1.00 89.94 90 GLY A N 1
ATOM 676 C CA . GLY A 1 90 ? 2.121 -15.260 11.034 1.00 89.94 90 GLY A CA 1
ATOM 677 C C . GLY A 1 90 ? 1.401 -14.063 11.644 1.00 89.94 90 GLY A C 1
ATOM 678 O O . GLY A 1 90 ? 0.356 -13.686 11.135 1.00 89.94 90 GLY A O 1
ATOM 679 N N . GLU A 1 91 ? 1.933 -13.460 12.705 1.00 95.31 91 GLU A N 1
ATOM 680 C CA . GLU A 1 91 ? 1.387 -12.231 13.304 1.00 95.31 91 GLU A CA 1
ATOM 681 C C . GLU A 1 91 ? 2.238 -11.009 12.937 1.00 95.31 91 GLU A C 1
ATOM 683 O O . GLU A 1 91 ? 3.465 -11.083 12.890 1.00 95.31 91 GLU A O 1
ATOM 688 N N . GLY A 1 92 ? 1.597 -9.863 12.716 1.00 95.62 92 GLY A N 1
ATOM 689 C CA . GLY A 1 92 ? 2.268 -8.597 12.433 1.00 95.62 92 GLY A CA 1
ATOM 690 C C . GLY A 1 92 ? 1.443 -7.402 12.894 1.00 95.62 92 GLY A C 1
ATOM 691 O O . GLY A 1 92 ? 0.225 -7.496 13.025 1.00 95.62 92 GLY A O 1
ATOM 692 N N . GLU A 1 93 ? 2.101 -6.276 13.163 1.00 97.12 93 GLU A N 1
ATOM 693 C CA . GLU A 1 93 ? 1.401 -5.036 13.508 1.00 97.12 93 GLU A CA 1
ATOM 694 C C . GLU A 1 93 ? 0.582 -4.515 12.322 1.00 97.12 93 GLU A C 1
ATOM 696 O O . GLU A 1 93 ? 1.024 -4.555 11.169 1.00 97.12 93 GLU A O 1
ATOM 701 N N . ALA A 1 94 ? -0.615 -4.017 12.611 1.00 98.31 94 ALA A N 1
ATOM 702 C CA . ALA A 1 94 ? -1.545 -3.486 11.632 1.00 98.31 94 ALA A CA 1
ATOM 703 C C . ALA A 1 94 ? -2.314 -2.287 12.194 1.00 98.31 94 ALA A C 1
ATOM 705 O O . ALA A 1 94 ? -2.595 -2.207 13.389 1.00 98.31 94 ALA A O 1
ATOM 706 N N . ILE A 1 95 ? -2.688 -1.374 11.301 1.00 98.69 95 ILE A N 1
ATOM 707 C CA . ILE A 1 95 ? -3.559 -0.236 11.592 1.00 98.69 95 ILE A CA 1
ATOM 708 C C . ILE A 1 95 ? -4.987 -0.627 11.219 1.00 98.69 95 ILE A C 1
ATOM 710 O O . ILE A 1 95 ? -5.235 -1.066 10.093 1.00 98.69 95 ILE A O 1
ATOM 714 N N . ILE A 1 96 ? -5.933 -0.436 12.135 1.00 98.62 96 ILE A N 1
ATOM 715 C CA . ILE A 1 96 ? -7.359 -0.624 11.869 1.00 98.62 96 ILE A CA 1
ATOM 716 C C . ILE A 1 96 ? -8.042 0.735 11.754 1.00 98.62 96 ILE A C 1
ATOM 718 O O . ILE A 1 96 ? -7.908 1.592 12.630 1.00 98.62 96 ILE A O 1
ATOM 722 N N . ILE A 1 97 ? -8.781 0.920 10.659 1.00 98.56 97 ILE A N 1
ATOM 723 C CA . ILE A 1 97 ? -9.573 2.122 10.398 1.00 98.56 97 ILE A CA 1
ATOM 724 C C . ILE A 1 97 ? -11.039 1.711 10.298 1.00 98.56 97 ILE A C 1
ATOM 726 O O . ILE A 1 97 ? -11.400 0.885 9.456 1.00 98.56 97 ILE A O 1
ATOM 730 N N . GLU A 1 98 ? -11.871 2.317 11.140 1.00 98.25 98 GLU A N 1
ATOM 731 C CA . GLU A 1 98 ? -13.328 2.254 11.041 1.00 98.25 98 GLU A CA 1
ATOM 732 C C . GLU A 1 98 ? -13.797 3.381 10.122 1.00 98.25 98 GLU A C 1
ATOM 734 O O . GLU A 1 98 ? -13.523 4.563 10.359 1.00 98.25 98 GLU A O 1
ATOM 739 N N . GLY A 1 99 ? -14.470 3.004 9.042 1.00 96.00 99 GLY A N 1
ATOM 740 C CA . GLY A 1 99 ? -14.955 3.904 8.012 1.00 96.00 99 GLY A CA 1
ATOM 741 C C . GLY A 1 99 ? -16.077 4.795 8.523 1.00 96.00 99 GLY A C 1
ATOM 742 O O . GLY A 1 99 ? -16.989 4.355 9.216 1.00 96.00 99 GLY A O 1
ATOM 743 N N . ASN A 1 100 ? -16.053 6.061 8.121 1.00 91.81 100 ASN A N 1
ATOM 744 C CA . ASN A 1 100 ? -17.107 7.024 8.456 1.00 91.81 100 ASN A CA 1
ATOM 745 C C . ASN A 1 100 ? -18.292 7.010 7.466 1.00 91.81 100 ASN A C 1
ATOM 747 O O . ASN A 1 100 ? -19.171 7.863 7.547 1.00 91.81 100 ASN A O 1
ATOM 751 N N . GLY A 1 101 ? -18.314 6.062 6.521 1.00 83.75 101 GLY A N 1
ATOM 752 C CA . GLY A 1 101 ? -19.347 5.956 5.485 1.00 83.75 101 GLY A 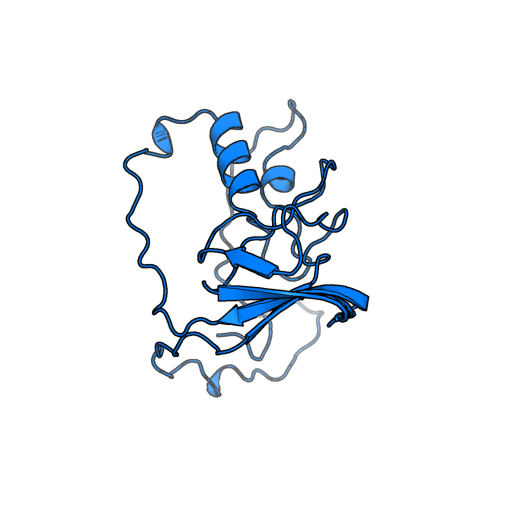CA 1
ATOM 753 C C . GLY A 1 101 ? -19.188 6.944 4.327 1.00 83.75 101 GLY A C 1
ATOM 754 O O . GLY A 1 101 ? -20.007 6.923 3.406 1.00 83.75 101 GLY A O 1
ATOM 755 N N . ASN A 1 102 ? -18.137 7.773 4.325 1.00 81.31 102 ASN A N 1
ATOM 756 C CA . ASN A 1 102 ? -17.855 8.644 3.192 1.00 81.31 102 ASN A CA 1
ATOM 757 C C . ASN A 1 102 ? -17.579 7.799 1.941 1.00 81.31 102 ASN A C 1
ATOM 759 O O . ASN A 1 102 ? -16.934 6.745 1.991 1.00 81.31 102 ASN A O 1
ATOM 763 N N . GLY A 1 103 ? -18.095 8.266 0.803 1.00 76.75 103 GLY A N 1
ATOM 764 C CA . GLY A 1 103 ? -17.797 7.669 -0.492 1.00 76.75 103 GLY A CA 1
ATOM 765 C C . GLY A 1 103 ? -16.300 7.721 -0.803 1.00 76.75 103 GLY A C 1
ATOM 766 O O . GLY A 1 103 ? -15.552 8.485 -0.194 1.00 76.75 103 GLY A O 1
ATOM 767 N N . ARG A 1 104 ? -15.871 6.912 -1.776 1.00 81.19 104 ARG A N 1
ATOM 768 C CA . ARG A 1 104 ? -14.475 6.920 -2.221 1.00 81.19 104 ARG A CA 1
ATOM 769 C C . ARG A 1 104 ? -14.097 8.274 -2.809 1.00 81.19 104 ARG A C 1
ATOM 771 O O . ARG A 1 104 ? -14.872 8.849 -3.580 1.00 81.19 104 ARG A O 1
ATOM 778 N N . LYS A 1 105 ? -12.893 8.741 -2.496 1.00 84.06 105 LYS A N 1
ATOM 779 C CA . LYS A 1 105 ? -12.320 9.959 -3.064 1.00 84.06 105 LYS A CA 1
ATOM 780 C C . LYS A 1 105 ? -12.171 9.807 -4.578 1.00 84.06 105 LYS A C 1
ATOM 782 O O . LYS A 1 105 ? -11.649 8.811 -5.079 1.00 84.06 105 LYS A O 1
ATOM 787 N N . VAL A 1 106 ? -12.639 10.808 -5.317 1.00 81.94 106 VAL A N 1
ATOM 788 C CA . VAL A 1 106 ? -12.376 10.922 -6.754 1.00 81.94 106 VAL A CA 1
ATOM 789 C C . VAL A 1 106 ? -11.089 11.719 -6.906 1.00 81.94 106 VAL A C 1
ATOM 791 O O . VAL A 1 106 ? -10.997 12.849 -6.434 1.00 81.94 106 VAL A O 1
ATOM 794 N N . TRP A 1 107 ? -10.084 11.107 -7.523 1.00 83.94 107 TRP A N 1
ATOM 795 C CA . TRP A 1 107 ? -8.788 11.734 -7.750 1.00 83.94 107 TRP A CA 1
ATOM 796 C C . TRP A 1 107 ? -8.790 12.436 -9.100 1.00 83.94 107 TRP A C 1
ATOM 798 O O . TRP A 1 107 ? -9.086 11.821 -10.127 1.00 83.94 107 TRP A O 1
ATOM 808 N N . GLU A 1 108 ? -8.452 13.718 -9.099 1.00 81.88 108 GLU A N 1
ATOM 809 C CA . GLU A 1 108 ? -8.247 14.470 -10.329 1.00 81.88 108 GLU A CA 1
ATOM 810 C C . GLU A 1 108 ? -6.837 14.228 -10.865 1.00 81.88 108 GLU A C 1
ATOM 812 O O . GLU A 1 108 ? -5.884 13.975 -10.120 1.00 81.88 108 GLU A O 1
ATOM 817 N N . LYS A 1 109 ? -6.698 14.287 -12.189 1.00 78.19 109 LYS A N 1
ATOM 818 C CA . LYS A 1 109 ? -5.389 14.196 -12.823 1.00 78.19 109 LYS A CA 1
ATOM 819 C C . LYS A 1 109 ? -4.598 15.454 -12.467 1.00 78.19 109 LYS A C 1
ATOM 821 O O . LYS A 1 109 ? -5.025 16.553 -12.801 1.00 78.19 109 LYS A O 1
ATOM 826 N N . GLY A 1 110 ? -3.438 15.279 -11.837 1.00 74.56 110 GLY A N 1
ATOM 827 C CA . GLY A 1 110 ? -2.529 16.390 -11.566 1.00 74.56 110 GLY A CA 1
ATOM 828 C C . GLY A 1 110 ? -2.082 17.101 -12.849 1.00 74.56 110 GLY A C 1
ATOM 829 O O . GLY A 1 110 ? -1.970 16.487 -13.912 1.00 74.56 110 GLY A O 1
ATOM 830 N N . GLU A 1 111 ? -1.800 18.397 -12.735 1.00 75.69 111 GLU A N 1
ATOM 831 C CA . GLU A 1 111 ? -1.386 19.256 -13.856 1.00 75.69 111 GLU A CA 1
ATOM 832 C C . GLU A 1 111 ? 0.056 18.992 -14.320 1.00 75.69 111 GLU A C 1
ATOM 834 O O . GLU A 1 111 ? 0.447 19.359 -15.429 1.00 75.69 111 GLU A O 1
ATOM 839 N N . VAL A 1 112 ? 0.859 18.327 -13.484 1.00 76.94 112 VAL A N 1
ATOM 840 C CA . VAL A 1 112 ? 2.273 18.068 -13.758 1.00 76.94 112 VAL A CA 1
ATOM 841 C C . VAL A 1 112 ? 2.420 16.991 -14.830 1.00 76.94 112 VAL A C 1
ATOM 843 O O . VAL A 1 112 ? 2.054 15.828 -14.646 1.00 76.94 112 VAL A O 1
ATOM 846 N N . SER A 1 113 ? 3.022 17.372 -15.954 1.00 78.81 113 SER A N 1
ATOM 847 C CA . SER A 1 113 ? 3.451 16.425 -16.976 1.00 78.81 113 SER A CA 1
ATOM 848 C C . SER A 1 113 ? 4.668 15.648 -16.484 1.00 78.81 113 SER A C 1
ATOM 850 O O . SER A 1 113 ? 5.684 16.230 -16.120 1.00 78.81 113 SER A O 1
ATOM 852 N N . SER A 1 114 ? 4.628 14.319 -16.556 1.00 74.06 114 SER A N 1
ATOM 853 C CA . SER A 1 114 ? 5.802 13.494 -16.240 1.00 74.06 114 SER A CA 1
ATOM 854 C C . SER A 1 114 ? 7.002 13.779 -17.151 1.00 74.06 114 SER A C 1
ATOM 856 O O . SER A 1 114 ? 8.131 13.478 -16.781 1.00 74.06 114 SER A O 1
ATOM 858 N N . ARG A 1 115 ? 6.779 14.383 -18.327 1.00 80.69 115 ARG A N 1
ATOM 859 C CA . ARG A 1 115 ? 7.836 14.732 -19.290 1.00 80.69 115 ARG A CA 1
ATOM 860 C C . ARG A 1 115 ? 8.685 15.931 -18.869 1.00 80.69 115 ARG A C 1
ATOM 862 O O . ARG A 1 115 ? 9.734 16.137 -19.465 1.00 80.69 115 ARG A O 1
ATOM 869 N N . SER A 1 116 ? 8.230 16.726 -17.901 1.00 86.69 116 SER A N 1
ATOM 870 C CA . SER A 1 116 ? 8.967 17.891 -17.398 1.00 86.69 116 SER A CA 1
ATOM 871 C C . SER A 1 116 ? 9.724 17.615 -16.099 1.00 86.69 116 SER A C 1
ATOM 873 O O . SER A 1 116 ? 10.285 18.545 -15.535 1.00 86.69 116 SER A O 1
ATOM 875 N N . LEU A 1 117 ? 9.706 16.375 -15.605 1.00 90.06 117 LEU A N 1
ATOM 876 C CA . LEU A 1 117 ? 10.326 15.993 -14.340 1.00 90.06 117 LEU A CA 1
ATOM 877 C C . LEU A 1 117 ? 11.665 15.297 -14.564 1.00 90.06 117 LEU A C 1
ATOM 879 O O . LEU A 1 117 ? 11.816 14.476 -15.471 1.00 90.06 117 LEU A O 1
ATOM 883 N N . GLU A 1 118 ? 12.615 15.554 -13.673 1.00 91.56 118 GLU A N 1
ATOM 884 C CA . GLU A 1 118 ? 13.844 14.779 -13.599 1.00 91.56 118 GLU A CA 1
ATOM 885 C C . GLU A 1 118 ? 13.571 13.364 -13.069 1.00 91.56 118 GLU A C 1
ATOM 887 O O . GLU A 1 118 ? 12.669 13.119 -12.261 1.00 91.56 118 GLU A O 1
ATOM 892 N N . ALA A 1 119 ? 14.424 12.404 -13.437 1.00 89.56 119 ALA A N 1
ATOM 893 C CA . ALA A 1 119 ? 14.293 11.018 -12.983 1.00 89.56 119 ALA A CA 1
ATOM 894 C C . ALA A 1 119 ? 14.263 10.890 -11.445 1.00 89.56 119 ALA A C 1
ATOM 896 O O . ALA A 1 119 ? 13.567 10.033 -10.898 1.00 89.56 119 ALA A O 1
ATOM 897 N N . LYS A 1 120 ? 14.996 11.756 -10.730 1.00 91.81 120 LYS A N 1
ATOM 898 C CA . LYS A 1 120 ? 15.002 11.796 -9.260 1.00 91.81 120 LYS A CA 1
ATOM 899 C C . LYS A 1 120 ? 13.649 12.232 -8.693 1.00 91.81 120 LYS A C 1
ATOM 901 O O . LYS A 1 120 ? 13.209 11.667 -7.693 1.00 91.81 120 LYS A O 1
ATOM 906 N N . GLU A 1 121 ? 12.987 13.190 -9.329 1.00 93.31 121 GLU A N 1
ATOM 907 C CA . GLU A 1 121 ? 11.670 13.679 -8.917 1.00 93.31 121 GLU A CA 1
ATOM 908 C C . GLU A 1 121 ? 10.597 12.622 -9.163 1.00 93.31 121 GLU A C 1
ATOM 910 O O . GLU A 1 121 ? 9.803 12.338 -8.268 1.00 93.31 121 GLU A O 1
ATOM 915 N N . ILE A 1 122 ? 10.642 11.951 -10.319 1.00 92.56 122 ILE A N 1
ATOM 916 C CA . ILE A 1 122 ? 9.746 10.832 -10.635 1.00 92.56 122 ILE A CA 1
ATOM 917 C C . ILE A 1 122 ? 9.885 9.726 -9.583 1.00 92.56 122 ILE A C 1
ATOM 919 O O . ILE A 1 122 ? 8.887 9.273 -9.023 1.00 92.56 122 ILE A O 1
ATOM 923 N N . ARG A 1 123 ? 11.117 9.321 -9.247 1.00 93.88 123 ARG A N 1
ATOM 924 C CA . ARG A 1 123 ? 11.359 8.324 -8.191 1.00 93.88 123 ARG A CA 1
ATOM 925 C C . ARG A 1 123 ? 10.826 8.765 -6.833 1.00 93.88 123 ARG A C 1
ATOM 927 O O . ARG A 1 123 ? 10.266 7.939 -6.116 1.00 93.88 123 ARG A O 1
ATOM 934 N N . LYS A 1 124 ? 10.990 10.043 -6.481 1.00 94.94 124 LYS A N 1
ATOM 935 C CA . LYS A 1 124 ? 10.461 10.603 -5.233 1.00 94.94 124 LYS A CA 1
ATOM 936 C C . LYS A 1 124 ? 8.935 10.529 -5.204 1.00 94.94 124 LYS A C 1
ATOM 938 O O . LYS A 1 124 ? 8.391 10.083 -4.205 1.00 94.94 124 LYS A O 1
ATOM 943 N N . ILE A 1 125 ? 8.255 10.892 -6.292 1.00 94.50 125 ILE A N 1
ATOM 944 C CA . ILE A 1 125 ? 6.792 10.789 -6.402 1.00 94.50 125 ILE A CA 1
ATOM 945 C C . ILE A 1 125 ? 6.343 9.332 -6.256 1.00 94.50 125 ILE A C 1
ATOM 947 O O . ILE A 1 125 ? 5.433 9.051 -5.485 1.00 94.50 125 ILE A O 1
ATOM 951 N N . ILE A 1 126 ? 7.012 8.397 -6.938 1.00 95.38 126 ILE A N 1
ATOM 952 C CA . ILE A 1 126 ? 6.716 6.957 -6.851 1.00 95.38 126 ILE A CA 1
ATOM 953 C C . ILE A 1 126 ? 6.874 6.443 -5.415 1.00 95.38 126 ILE A C 1
ATOM 955 O O . ILE A 1 126 ? 6.030 5.682 -4.942 1.00 95.38 126 ILE A O 1
ATOM 959 N N . ARG A 1 127 ? 7.937 6.872 -4.721 1.00 96.50 127 ARG A N 1
ATOM 960 C CA . ARG A 1 127 ? 8.180 6.552 -3.310 1.00 96.50 127 ARG A CA 1
ATOM 961 C C . ARG A 1 127 ? 7.083 7.127 -2.426 1.00 96.50 127 ARG A C 1
ATOM 963 O O . ARG A 1 127 ? 6.468 6.369 -1.694 1.00 96.50 127 ARG A O 1
ATOM 970 N N . GLU A 1 128 ? 6.809 8.429 -2.508 1.00 96.31 128 GLU A N 1
ATOM 971 C CA . GLU A 1 128 ? 5.779 9.071 -1.678 1.00 96.31 128 GLU A CA 1
ATOM 972 C C . GLU A 1 128 ? 4.386 8.500 -1.926 1.00 96.31 128 GLU A C 1
ATOM 974 O O . GLU A 1 128 ? 3.608 8.420 -0.990 1.00 96.31 128 GLU A O 1
ATOM 979 N N . ALA A 1 129 ? 4.088 8.050 -3.145 1.00 95.19 129 ALA A N 1
ATOM 980 C CA . ALA A 1 129 ? 2.821 7.408 -3.478 1.00 95.19 129 ALA A CA 1
ATOM 981 C C . ALA A 1 129 ? 2.696 5.961 -2.958 1.00 95.19 129 ALA A C 1
ATOM 983 O O . ALA A 1 129 ? 1.641 5.352 -3.122 1.00 95.19 129 ALA A O 1
ATOM 984 N N . GLY A 1 130 ? 3.739 5.387 -2.346 1.00 96.12 130 GLY A N 1
ATOM 985 C CA . GLY A 1 130 ? 3.683 4.024 -1.807 1.00 96.12 130 GLY A CA 1
ATOM 986 C C . GLY A 1 130 ? 3.648 2.931 -2.884 1.00 96.12 130 GLY A C 1
ATOM 987 O O . GLY A 1 130 ? 3.089 1.857 -2.667 1.00 96.12 130 GLY A O 1
ATOM 988 N N . ILE A 1 131 ? 4.170 3.204 -4.088 1.00 96.38 131 ILE A N 1
ATOM 989 C CA . ILE A 1 131 ? 4.006 2.293 -5.228 1.00 96.38 131 ILE A CA 1
ATOM 990 C C . ILE A 1 131 ? 4.990 1.124 -5.136 1.00 96.38 131 ILE A C 1
ATOM 992 O O . ILE A 1 131 ? 6.215 1.280 -5.194 1.00 96.38 131 ILE A O 1
ATOM 996 N N . VAL A 1 132 ? 4.441 -0.086 -5.139 1.00 96.75 132 VAL A N 1
ATOM 997 C CA . VAL A 1 132 ? 5.175 -1.355 -5.098 1.00 96.75 132 VAL A CA 1
ATOM 998 C C . VAL A 1 132 ? 4.903 -2.194 -6.348 1.00 96.75 132 VAL A C 1
ATOM 1000 O O . VAL A 1 132 ? 3.901 -2.013 -7.036 1.00 96.75 132 VAL A O 1
ATOM 1003 N N . GLY A 1 133 ? 5.805 -3.121 -6.672 1.00 94.38 133 GLY A N 1
ATOM 1004 C CA . GLY A 1 133 ? 5.626 -4.010 -7.818 1.00 94.38 133 GLY A CA 1
ATOM 1005 C C . GLY A 1 133 ? 4.623 -5.133 -7.545 1.00 94.38 133 GLY A C 1
ATOM 1006 O O . GLY A 1 133 ? 4.908 -6.005 -6.733 1.00 94.38 133 GLY A O 1
ATOM 1007 N N . LEU A 1 134 ? 3.522 -5.181 -8.294 1.00 88.69 134 LEU A N 1
ATOM 1008 C CA . LEU A 1 134 ? 2.404 -6.114 -8.074 1.00 88.69 134 LEU A CA 1
ATOM 1009 C C . LEU A 1 134 ? 2.609 -7.547 -8.605 1.00 88.69 134 LEU A C 1
ATOM 1011 O O . LEU A 1 134 ? 1.682 -8.341 -8.585 1.00 88.69 134 LEU A O 1
ATOM 1015 N N . GLY A 1 135 ? 3.817 -7.918 -9.033 1.00 84.00 135 GLY A N 1
ATOM 1016 C CA . GLY A 1 135 ? 4.122 -9.275 -9.518 1.00 84.00 135 GLY A CA 1
ATOM 1017 C C . GLY A 1 135 ? 4.332 -10.328 -8.418 1.00 84.00 135 GLY A C 1
ATOM 1018 O O . GLY A 1 135 ? 5.037 -11.300 -8.654 1.00 84.00 135 GLY A O 1
ATOM 1019 N N . GLY A 1 136 ? 3.839 -10.096 -7.196 1.00 82.88 136 GLY A N 1
ATOM 1020 C CA . GLY A 1 136 ? 3.954 -11.021 -6.059 1.00 82.88 136 GLY A CA 1
ATOM 1021 C C . GLY A 1 136 ? 4.746 -10.456 -4.880 1.00 82.88 136 GLY A C 1
ATOM 1022 O O . GLY A 1 136 ? 4.177 -10.164 -3.837 1.00 82.88 136 GLY A O 1
ATOM 1023 N N . ALA A 1 137 ? 6.056 -10.235 -5.038 1.00 86.44 137 ALA A N 1
ATOM 1024 C CA . ALA A 1 137 ? 6.934 -9.832 -3.926 1.00 86.44 137 ALA A CA 1
ATOM 1025 C C . ALA A 1 137 ? 6.687 -8.409 -3.377 1.00 86.44 137 ALA A C 1
ATOM 1027 O O . ALA A 1 137 ? 7.326 -8.008 -2.401 1.00 86.44 137 ALA A O 1
ATOM 1028 N N . ALA A 1 138 ? 5.835 -7.614 -4.037 1.00 93.62 138 ALA A N 1
ATOM 1029 C CA . ALA A 1 138 ? 5.547 -6.235 -3.649 1.00 93.62 138 ALA A CA 1
ATOM 1030 C C . ALA A 1 138 ? 6.827 -5.401 -3.447 1.00 93.62 138 ALA A C 1
ATOM 1032 O O . ALA A 1 138 ? 6.933 -4.609 -2.529 1.00 93.62 138 ALA A O 1
ATOM 1033 N N . PHE A 1 139 ? 7.856 -5.587 -4.277 1.00 95.69 139 PHE A N 1
ATOM 1034 C CA . PHE A 1 139 ? 9.128 -4.879 -4.088 1.00 95.69 139 PHE A CA 1
ATOM 1035 C C . PHE A 1 139 ? 8.979 -3.377 -4.425 1.00 95.69 139 PHE A C 1
ATOM 1037 O O . PHE A 1 139 ? 8.453 -3.083 -5.508 1.00 95.69 139 PHE A O 1
ATOM 1044 N N . PRO A 1 140 ? 9.442 -2.437 -3.570 1.00 96.75 140 PRO A N 1
ATOM 1045 C CA . PRO A 1 140 ? 9.247 -0.998 -3.765 1.00 96.75 140 PRO A CA 1
ATOM 1046 C C . PRO A 1 140 ? 9.744 -0.495 -5.124 1.00 96.75 140 PRO A C 1
ATOM 1048 O O . PRO A 1 140 ? 10.885 -0.734 -5.530 1.00 96.75 140 PRO A O 1
ATOM 1051 N N . THR A 1 141 ? 8.876 0.200 -5.858 1.00 96.19 141 THR A N 1
ATOM 1052 C CA . THR A 1 141 ? 9.129 0.535 -7.267 1.00 96.19 141 THR A CA 1
ATOM 1053 C C . THR A 1 141 ? 10.216 1.595 -7.418 1.00 96.19 141 THR A C 1
ATOM 1055 O O . THR A 1 141 ? 11.021 1.511 -8.344 1.00 96.19 141 THR A O 1
ATOM 1058 N N . HIS A 1 142 ? 10.320 2.553 -6.490 1.00 95.88 142 HIS A N 1
ATOM 1059 C CA . HIS A 1 142 ? 11.380 3.570 -6.529 1.00 95.88 142 HIS A CA 1
ATOM 1060 C C . HIS A 1 142 ? 12.780 2.953 -6.411 1.00 95.88 142 HIS A C 1
ATOM 1062 O O . HIS A 1 142 ? 13.715 3.458 -7.033 1.00 95.88 142 HIS A O 1
ATOM 1068 N N . VAL A 1 143 ? 12.920 1.836 -5.684 1.00 95.00 143 VAL A N 1
ATOM 1069 C CA . VAL A 1 143 ? 14.179 1.079 -5.594 1.00 95.00 143 VAL A CA 1
ATOM 1070 C C . VAL A 1 143 ? 14.503 0.417 -6.932 1.00 95.00 143 VAL A C 1
ATOM 1072 O O . VAL A 1 143 ? 15.628 0.538 -7.407 1.00 95.00 143 VAL A O 1
ATOM 1075 N N . LYS A 1 144 ? 13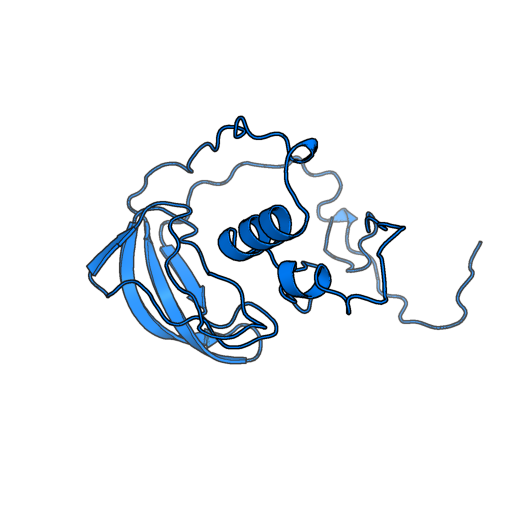.520 -0.211 -7.599 1.00 92.62 144 LYS A N 1
ATOM 1076 C CA . LYS A 1 144 ? 13.724 -0.818 -8.936 1.00 92.62 144 LYS A CA 1
ATOM 1077 C C . LYS A 1 144 ? 14.191 0.198 -9.976 1.00 92.62 144 LYS A C 1
ATOM 1079 O O . LYS A 1 144 ? 14.968 -0.138 -10.861 1.00 92.62 144 LYS A O 1
ATOM 1084 N N . LEU A 1 145 ? 13.711 1.433 -9.859 1.00 93.31 145 LEU A N 1
ATOM 1085 C CA . LEU A 1 145 ? 14.032 2.537 -10.764 1.00 93.31 145 LEU A CA 1
ATOM 1086 C C . LEU A 1 145 ? 15.315 3.292 -10.379 1.00 93.31 145 LEU A C 1
ATOM 1088 O O . LEU A 1 145 ? 15.614 4.328 -10.978 1.00 93.31 145 LEU A O 1
ATOM 1092 N N . SER A 1 146 ? 16.067 2.786 -9.397 1.00 92.69 146 SER A N 1
ATOM 1093 C CA . SER A 1 146 ? 17.345 3.334 -8.928 1.00 92.69 146 SER A CA 1
ATOM 1094 C C . SER A 1 146 ? 18.506 2.366 -9.210 1.00 92.69 146 SER A C 1
ATOM 1096 O O . SER A 1 146 ? 19.131 1.875 -8.266 1.00 92.69 146 SER A O 1
ATOM 1098 N N . PRO A 1 147 ? 18.799 2.031 -10.482 1.00 90.00 147 PRO A N 1
ATOM 1099 C CA . PRO A 1 147 ? 19.966 1.218 -10.803 1.00 90.00 147 PRO A CA 1
ATOM 1100 C C . PRO A 1 147 ? 21.266 1.969 -10.454 1.00 90.00 147 PRO A C 1
ATOM 1102 O O . PRO A 1 147 ? 21.250 3.195 -10.305 1.00 90.00 147 PRO A O 1
ATOM 1105 N N . PRO A 1 148 ? 22.407 1.261 -10.360 1.00 90.31 148 PRO A N 1
ATOM 1106 C CA . PRO A 1 148 ? 23.720 1.899 -10.288 1.00 90.31 148 PRO A CA 1
ATOM 1107 C C . PRO A 1 148 ? 23.920 2.924 -11.415 1.00 90.31 148 PRO A C 1
ATOM 1109 O O . PRO A 1 148 ? 23.468 2.696 -12.536 1.00 90.31 148 PRO A O 1
ATOM 1112 N N . GLU A 1 149 ? 24.635 4.020 -11.145 1.00 87.50 149 GLU A N 1
ATOM 1113 C CA . GLU A 1 149 ? 24.805 5.139 -12.093 1.00 87.50 149 GLU A CA 1
ATOM 1114 C C . GLU A 1 149 ? 25.393 4.715 -13.448 1.00 87.50 149 GLU A C 1
ATOM 1116 O O . GLU A 1 149 ? 25.066 5.287 -14.484 1.00 87.50 149 GLU A O 1
ATOM 1121 N N . ASN A 1 150 ? 26.214 3.663 -13.464 1.00 91.50 150 ASN A N 1
ATOM 1122 C CA . ASN A 1 150 ? 26.827 3.113 -14.670 1.00 91.50 150 ASN A CA 1
ATOM 1123 C C . ASN A 1 150 ? 25.934 2.119 -15.440 1.00 91.50 150 ASN A C 1
ATOM 1125 O O . ASN A 1 150 ? 26.422 1.437 -16.341 1.00 91.50 150 ASN A O 1
ATOM 1129 N N . LYS A 1 151 ? 24.651 1.995 -15.080 1.00 90.50 151 LYS A N 1
ATOM 1130 C CA . LYS A 1 151 ? 23.681 1.091 -15.714 1.00 90.50 151 LYS A CA 1
ATOM 1131 C C . LYS A 1 151 ? 22.422 1.861 -16.127 1.00 90.50 151 LYS A C 1
ATOM 1133 O O . LYS A 1 151 ? 21.402 1.769 -15.438 1.00 90.50 151 LYS A O 1
ATOM 1138 N N . PRO A 1 152 ? 22.480 2.640 -17.224 1.00 87.81 152 PRO A N 1
ATOM 1139 C CA . PRO A 1 152 ? 21.306 3.344 -17.721 1.00 87.81 152 PRO A CA 1
ATOM 1140 C C . PRO A 1 152 ? 20.216 2.350 -18.140 1.00 87.81 152 PRO A C 1
ATOM 1142 O O . PRO A 1 152 ? 20.509 1.258 -18.621 1.00 87.81 152 PRO A O 1
ATOM 1145 N N . ILE A 1 153 ? 18.957 2.744 -17.954 1.00 89.06 153 ILE A N 1
ATOM 1146 C CA . ILE A 1 153 ? 17.793 2.000 -18.444 1.00 89.06 153 ILE A CA 1
ATOM 1147 C C . ILE A 1 153 ? 17.416 2.587 -19.803 1.00 89.06 153 ILE A C 1
ATOM 1149 O O . ILE A 1 153 ? 16.989 3.737 -19.872 1.00 89.06 153 ILE A O 1
ATOM 1153 N N . ASP A 1 154 ? 17.556 1.805 -20.868 1.00 92.06 154 ASP A N 1
ATOM 1154 C CA . ASP A 1 154 ? 17.137 2.177 -22.228 1.00 92.06 154 ASP A CA 1
ATOM 1155 C C . ASP A 1 154 ? 15.773 1.582 -22.619 1.00 92.06 154 ASP A C 1
ATOM 1157 O O . ASP A 1 154 ? 15.093 2.106 -23.499 1.00 92.06 154 ASP A O 1
ATOM 1161 N N . THR A 1 155 ? 15.350 0.513 -21.938 1.00 92.69 155 THR A N 1
ATOM 1162 C CA . THR A 1 155 ? 14.163 -0.264 -22.299 1.00 92.69 155 THR A CA 1
ATOM 1163 C C . THR A 1 155 ? 13.243 -0.463 -21.097 1.00 92.69 155 THR A C 1
ATOM 1165 O O . THR A 1 155 ? 13.674 -0.861 -20.015 1.00 92.69 155 THR A O 1
ATOM 1168 N N . ILE A 1 156 ? 11.942 -0.239 -21.309 1.00 91.00 156 ILE A N 1
ATOM 1169 C CA . ILE A 1 156 ? 10.877 -0.569 -20.357 1.00 91.00 156 ILE A CA 1
ATOM 1170 C C . ILE A 1 156 ? 10.032 -1.689 -20.956 1.00 91.00 156 ILE A C 1
ATOM 1172 O O . ILE A 1 156 ? 9.476 -1.544 -22.043 1.00 91.00 156 ILE A O 1
ATOM 1176 N N . ILE A 1 157 ? 9.902 -2.790 -20.219 1.00 93.00 157 ILE A N 1
ATOM 1177 C CA . ILE A 1 157 ? 9.014 -3.898 -20.572 1.00 93.00 157 ILE A CA 1
ATOM 1178 C C . ILE A 1 157 ? 7.795 -3.834 -19.656 1.00 93.00 157 ILE A C 1
ATOM 1180 O O . ILE A 1 157 ? 7.908 -3.971 -18.438 1.00 93.00 157 ILE A O 1
ATOM 1184 N N . LEU A 1 158 ? 6.626 -3.623 -20.253 1.00 91.75 158 LEU A N 1
ATOM 1185 C CA . LEU A 1 158 ? 5.340 -3.650 -19.565 1.00 91.75 158 LEU A CA 1
ATOM 1186 C C . LEU A 1 158 ? 4.794 -5.078 -19.622 1.00 91.75 158 LEU A C 1
ATOM 1188 O O . LEU A 1 158 ? 4.461 -5.569 -20.700 1.00 91.75 158 LEU A O 1
ATOM 1192 N N . ASN A 1 159 ? 4.712 -5.751 -18.472 1.00 91.06 159 ASN A N 1
ATOM 1193 C CA . ASN A 1 159 ? 4.090 -7.068 -18.411 1.00 91.06 159 ASN A CA 1
ATOM 1194 C C . ASN A 1 159 ? 2.561 -6.935 -18.494 1.00 91.06 159 ASN A C 1
ATOM 1196 O O . ASN A 1 159 ? 1.927 -6.499 -17.538 1.00 91.06 159 ASN A O 1
ATOM 1200 N N . GLY A 1 160 ? 1.996 -7.307 -19.643 1.00 89.00 160 GLY A N 1
ATOM 1201 C CA . GLY A 1 160 ? 0.550 -7.420 -19.868 1.00 89.00 160 GLY A CA 1
ATOM 1202 C C . GLY A 1 160 ? 0.026 -8.857 -19.799 1.00 89.00 160 GLY A C 1
ATOM 1203 O O . GLY A 1 160 ? -1.094 -9.109 -20.226 1.00 89.00 160 GLY A O 1
ATOM 1204 N N . CYS A 1 161 ? 0.848 -9.807 -19.347 1.00 87.75 161 CYS A N 1
ATOM 1205 C CA . CYS A 1 161 ? 0.489 -11.214 -19.213 1.00 87.75 161 CYS A CA 1
ATOM 1206 C C . CYS A 1 161 ? 0.361 -11.582 -17.731 1.00 87.75 161 CYS A C 1
ATOM 1208 O O . CYS A 1 161 ? 1.237 -11.249 -16.931 1.00 87.75 161 CYS A O 1
ATOM 1210 N N . GLU A 1 162 ? -0.692 -12.324 -17.391 1.00 88.25 162 GLU A N 1
ATOM 1211 C CA . GLU A 1 162 ? -0.926 -12.856 -16.047 1.00 88.25 162 GLU A CA 1
ATOM 1212 C C . GLU A 1 162 ? -1.040 -14.380 -16.111 1.00 88.25 162 GLU A C 1
ATOM 1214 O O . GLU A 1 162 ? -1.925 -14.912 -16.789 1.00 88.25 162 GLU A O 1
ATOM 1219 N N . CYS A 1 163 ? -0.125 -15.071 -15.435 1.00 87.69 163 CYS A N 1
ATOM 1220 C CA . CYS A 1 163 ? -0.026 -16.528 -15.445 1.00 87.69 163 CYS A CA 1
ATOM 1221 C C . CYS A 1 163 ? -0.699 -17.193 -14.239 1.00 87.69 163 CYS A C 1
ATOM 1223 O O . CYS A 1 163 ? -0.824 -18.416 -14.231 1.00 87.69 163 CYS A O 1
ATOM 1225 N N . GLU A 1 164 ? -1.140 -16.423 -13.240 1.00 90.50 164 GLU A N 1
ATOM 1226 C CA . GLU A 1 164 ? -1.905 -16.956 -12.120 1.00 90.50 164 GLU A CA 1
ATOM 1227 C C . GLU A 1 164 ? -3.310 -17.392 -12.595 1.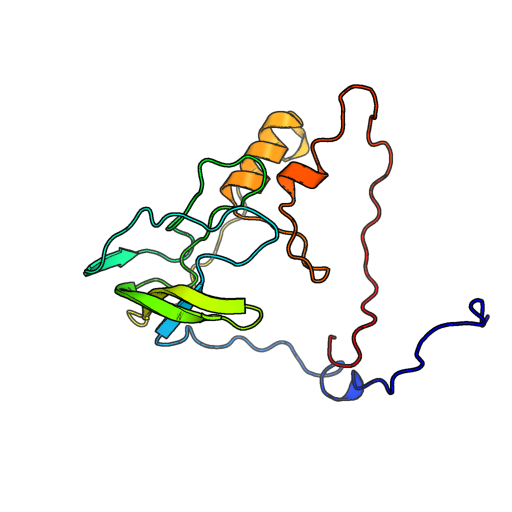00 90.50 164 GLU A C 1
ATOM 1229 O O . GLU A 1 164 ? -4.050 -16.565 -13.147 1.00 90.50 164 GLU A O 1
ATOM 1234 N N . PRO A 1 165 ? -3.726 -18.659 -12.368 1.00 91.44 165 PRO A N 1
ATOM 1235 C CA . PRO A 1 165 ? -4.943 -19.224 -12.962 1.00 91.44 165 PRO A CA 1
ATOM 1236 C C . PRO A 1 165 ? -6.248 -18.483 -12.660 1.00 91.44 165 PRO A C 1
ATOM 1238 O O . PRO A 1 165 ? -7.202 -18.602 -13.422 1.00 91.44 165 PRO A O 1
ATOM 1241 N N . TYR A 1 166 ? -6.317 -17.759 -11.541 1.00 92.06 166 TYR A N 1
ATOM 1242 C CA . TYR A 1 166 ? -7.535 -17.087 -11.069 1.00 92.06 166 TYR A CA 1
ATOM 1243 C C . TYR A 1 166 ? -7.560 -15.579 -11.337 1.00 92.06 166 TYR A C 1
ATOM 1245 O O . TYR A 1 166 ? -8.577 -14.939 -11.077 1.00 92.06 166 TYR A O 1
ATOM 1253 N N . LEU A 1 167 ? -6.455 -14.992 -11.803 1.00 88.69 167 LEU A N 1
ATOM 1254 C CA . LEU A 1 167 ? -6.364 -13.552 -12.029 1.00 88.69 167 LEU A CA 1
ATOM 1255 C C . LEU A 1 167 ? -6.710 -13.223 -13.490 1.00 88.69 167 LEU A C 1
ATOM 1257 O O . LEU A 1 167 ? -6.167 -13.834 -14.415 1.00 88.69 167 LEU A O 1
ATOM 1261 N N . THR A 1 168 ? -7.619 -12.262 -13.679 1.00 85.81 168 THR A N 1
ATOM 1262 C CA . THR A 1 168 ? -8.131 -11.769 -14.974 1.00 85.81 168 THR A CA 1
ATOM 1263 C C . THR A 1 168 ? -8.012 -10.264 -15.071 1.00 85.81 168 THR A C 1
ATOM 1265 O O . THR A 1 168 ? -8.379 -9.614 -14.062 1.00 85.81 168 THR A O 1
#